Protein AF-A0A1I1TTA5-F1 (afdb_monomer)

pLDDT: mean 95.57, std 5.13, range [54.97, 98.62]

Foldseek 3Di:
DQDDLVRLLVVLVVQLCCCCPVVVDDLVVSLVVSLVVCPVQCPPFLLSVLSSLLSSLVSQLVDQEEAPVNLVVSLVSLVPRDLVRNPVRDDPVSSVVSVVSSVVSNVSSVPHHYDD

Structure (mmCIF, N/CA/C/O backbone):
data_AF-A0A1I1TTA5-F1
#
_entry.id   AF-A0A1I1TTA5-F1
#
loop_
_atom_site.group_PDB
_atom_site.id
_atom_site.type_symbol
_atom_site.label_atom_id
_atom_site.label_alt_id
_atom_site.label_comp_id
_atom_site.label_asym_id
_atom_site.label_entity_id
_atom_site.label_seq_id
_atom_site.pdbx_PDB_ins_code
_atom_site.Cartn_x
_atom_site.Cartn_y
_atom_site.Cartn_z
_atom_site.occupancy
_atom_site.B_iso_or_equiv
_atom_site.auth_seq_id
_atom_site.auth_comp_id
_atom_site.auth_asym_id
_atom_site.auth_atom_id
_atom_site.pdbx_PDB_model_num
ATOM 1 N N . MET A 1 1 ? 0.420 8.932 18.594 1.00 54.97 1 MET A N 1
ATOM 2 C CA . MET A 1 1 ? -0.908 9.119 17.970 1.00 54.97 1 MET A CA 1
ATOM 3 C C . MET A 1 1 ? -1.083 8.023 16.936 1.00 54.97 1 MET A C 1
ATOM 5 O O . MET A 1 1 ? -0.089 7.626 16.344 1.00 54.97 1 MET A O 1
ATOM 9 N N . ALA A 1 2 ? -2.282 7.465 16.797 1.00 74.19 2 ALA A N 1
ATOM 10 C CA . ALA A 1 2 ? -2.568 6.495 15.745 1.00 74.19 2 ALA A CA 1
ATOM 11 C C . ALA A 1 2 ? -2.885 7.265 14.458 1.00 74.19 2 ALA A C 1
ATOM 13 O O . ALA A 1 2 ? -3.746 8.134 14.506 1.00 74.19 2 ALA A O 1
ATOM 14 N N . LEU A 1 3 ? -2.198 6.944 13.358 1.00 83.50 3 LEU A N 1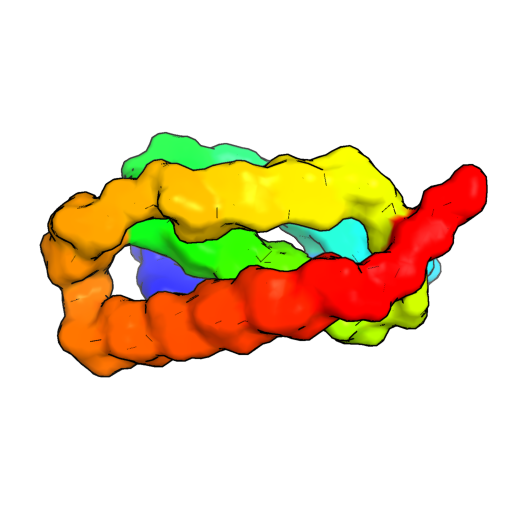
ATOM 15 C CA . LEU A 1 3 ? -2.494 7.525 12.047 1.00 83.50 3 LEU A CA 1
ATOM 16 C C . LEU A 1 3 ? -3.918 7.160 11.603 1.00 83.50 3 LEU A C 1
ATOM 18 O O . LEU A 1 3 ? -4.350 6.016 11.800 1.00 83.50 3 LEU A O 1
ATOM 22 N N . THR A 1 4 ? -4.615 8.131 11.026 1.00 91.62 4 THR A N 1
ATOM 23 C CA . THR A 1 4 ? -5.948 8.009 10.423 1.00 91.62 4 THR A CA 1
ATOM 24 C C . THR A 1 4 ? -5.885 7.423 9.008 1.00 91.62 4 THR A C 1
ATOM 26 O O . THR A 1 4 ? -4.811 7.241 8.438 1.00 91.62 4 THR A O 1
ATOM 29 N N . TYR A 1 5 ? -7.049 7.111 8.432 1.00 92.12 5 TYR A N 1
ATOM 30 C CA . TYR A 1 5 ? -7.163 6.597 7.065 1.00 92.12 5 TYR A CA 1
ATOM 31 C C . TYR A 1 5 ? -6.526 7.541 6.036 1.00 92.12 5 TYR A C 1
ATOM 33 O O . TYR A 1 5 ? -5.737 7.101 5.202 1.00 92.12 5 TYR A O 1
ATOM 41 N N . GLU A 1 6 ? -6.854 8.831 6.109 1.00 94.31 6 GLU A N 1
ATOM 42 C CA . GLU A 1 6 ? -6.363 9.853 5.187 1.00 94.31 6 GLU A CA 1
ATOM 43 C C . GLU A 1 6 ? -4.862 10.087 5.369 1.00 94.31 6 GLU A C 1
ATOM 45 O O . GLU A 1 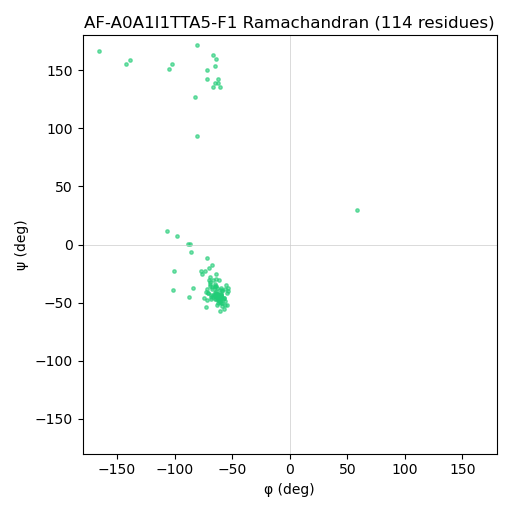6 ? -4.129 10.064 4.383 1.00 94.31 6 GLU A O 1
ATOM 50 N N . GLU A 1 7 ? -4.400 10.205 6.620 1.00 95.44 7 GLU A N 1
ATOM 51 C CA . GLU A 1 7 ? -2.981 10.418 6.937 1.00 95.44 7 GLU A CA 1
ATOM 52 C C . GLU A 1 7 ? -2.102 9.271 6.433 1.00 95.44 7 GLU A C 1
ATOM 54 O O . GLU A 1 7 ? -1.015 9.518 5.927 1.00 95.44 7 GLU A O 1
ATOM 59 N N . ILE A 1 8 ? -2.550 8.010 6.526 1.00 95.94 8 ILE A N 1
ATOM 60 C CA . ILE A 1 8 ? -1.747 6.893 6.007 1.00 95.94 8 ILE A CA 1
ATOM 61 C C . ILE A 1 8 ? -1.607 6.997 4.485 1.00 95.94 8 ILE A C 1
ATOM 63 O O . ILE A 1 8 ? -0.514 6.780 3.976 1.00 95.94 8 ILE A O 1
ATOM 67 N N . PHE A 1 9 ? -2.670 7.333 3.747 1.00 94.88 9 PHE A N 1
ATOM 68 C CA . PHE A 1 9 ? -2.556 7.500 2.294 1.00 94.88 9 PHE A CA 1
ATOM 69 C C . PHE A 1 9 ? -1.683 8.691 1.911 1.00 94.88 9 PHE A C 1
ATOM 71 O O . PHE A 1 9 ? -0.882 8.572 0.985 1.00 94.88 9 PHE A O 1
ATOM 78 N N . GLU A 1 10 ? -1.853 9.822 2.588 1.00 96.44 10 GLU A N 1
ATOM 79 C CA . GLU A 1 10 ? -1.061 11.027 2.348 1.00 96.44 10 GLU A CA 1
ATOM 80 C C . GLU A 1 10 ? 0.418 10.748 2.613 1.00 96.44 10 GLU A C 1
ATOM 82 O O . GLU A 1 10 ? 1.223 10.807 1.684 1.00 96.44 10 GLU A O 1
ATOM 87 N N . TYR A 1 11 ? 0.757 10.290 3.820 1.00 97.06 11 TYR A N 1
ATOM 88 C CA . TYR A 1 11 ? 2.143 10.035 4.201 1.00 97.06 11 TYR A CA 1
ATOM 89 C C . TYR A 1 11 ? 2.783 8.927 3.378 1.00 97.06 11 TYR A C 1
ATOM 91 O O . TYR A 1 11 ? 3.964 9.030 3.055 1.00 97.06 11 TYR A O 1
ATOM 99 N N . PHE A 1 12 ? 2.046 7.876 3.002 1.00 97.94 12 PHE A N 1
ATOM 100 C CA . PHE A 1 12 ? 2.608 6.813 2.168 1.00 97.94 12 PHE A CA 1
ATOM 101 C C . PHE A 1 12 ? 3.015 7.355 0.793 1.00 97.94 12 PHE A C 1
ATOM 103 O O . PHE A 1 12 ? 4.100 7.047 0.305 1.00 97.94 12 PHE A O 1
ATOM 110 N N . ASN A 1 13 ? 2.180 8.204 0.187 1.00 96.75 13 ASN A N 1
ATOM 111 C CA . ASN A 1 13 ? 2.494 8.823 -1.101 1.00 96.75 13 ASN A CA 1
ATOM 112 C C . ASN A 1 13 ? 3.597 9.882 -0.989 1.00 96.75 13 ASN A C 1
ATOM 114 O O . ASN A 1 13 ? 4.442 9.950 -1.877 1.00 96.75 13 ASN A O 1
ATOM 118 N N . GLU A 1 14 ? 3.619 10.677 0.083 1.00 97.69 14 GLU A N 1
ATOM 119 C CA . GLU A 1 14 ? 4.722 11.608 0.361 1.00 97.69 14 GLU A CA 1
ATOM 120 C C . GLU A 1 14 ? 6.041 10.851 0.519 1.00 97.69 14 GLU A C 1
ATOM 122 O O . GLU A 1 14 ? 6.987 11.133 -0.202 1.00 97.69 14 GLU A O 1
ATOM 127 N N . THR A 1 15 ? 6.061 9.791 1.331 1.00 97.94 15 THR A N 1
ATOM 128 C CA . THR A 1 15 ? 7.250 8.944 1.527 1.00 97.94 15 THR A CA 1
ATOM 129 C C . THR A 1 15 ? 7.731 8.333 0.204 1.00 97.94 15 THR A C 1
ATOM 131 O O . THR A 1 15 ? 8.931 8.247 -0.047 1.00 97.94 15 THR A O 1
ATOM 134 N N . TYR A 1 16 ? 6.813 7.894 -0.665 1.00 98.12 16 TYR A N 1
ATOM 135 C CA . TYR A 1 16 ? 7.169 7.434 -2.011 1.00 98.12 16 TYR A CA 1
ATOM 136 C C . TYR A 1 16 ? 7.773 8.548 -2.864 1.00 98.12 16 TYR A C 1
ATOM 138 O O . TYR A 1 16 ? 8.788 8.321 -3.521 1.00 98.12 16 TYR A O 1
ATOM 146 N N . ASN A 1 17 ? 7.179 9.740 -2.851 1.00 97.75 17 ASN A N 1
ATOM 147 C CA . ASN A 1 17 ? 7.690 10.877 -3.608 1.00 97.75 17 ASN A CA 1
ATOM 148 C C . ASN A 1 17 ? 9.060 11.333 -3.097 1.00 97.75 17 ASN A C 1
ATOM 150 O O . ASN A 1 17 ? 9.907 11.646 -3.923 1.00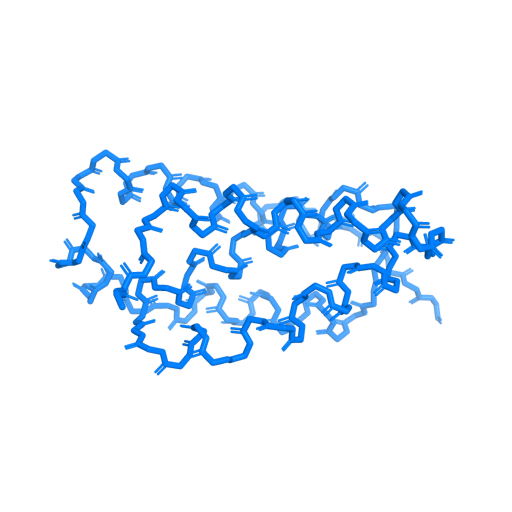 97.75 17 ASN A O 1
ATOM 154 N N . ASP A 1 18 ? 9.317 11.297 -1.792 1.00 98.12 18 ASP A N 1
ATOM 155 C CA . ASP A 1 18 ? 10.626 11.622 -1.218 1.00 98.12 18 ASP A CA 1
ATOM 156 C C . ASP A 1 18 ? 11.700 10.665 -1.767 1.00 98.12 18 ASP A C 1
ATOM 158 O O . ASP A 1 18 ? 12.710 11.092 -2.331 1.00 98.12 18 ASP A O 1
ATOM 162 N N . PHE A 1 19 ? 11.450 9.351 -1.734 1.00 98.25 19 PHE A N 1
ATOM 163 C CA . PHE A 1 19 ? 12.383 8.380 -2.319 1.00 98.25 19 PHE A CA 1
ATOM 164 C C . PHE A 1 19 ? 12.514 8.527 -3.841 1.00 98.25 19 PHE A C 1
ATOM 166 O O . PHE A 1 19 ? 13.612 8.446 -4.405 1.00 98.25 19 PHE A O 1
ATOM 173 N N . LYS A 1 20 ? 11.396 8.759 -4.530 1.00 97.38 20 LYS A N 1
ATOM 174 C CA . LYS A 1 20 ? 11.349 8.816 -5.991 1.00 97.38 20 LYS A CA 1
ATOM 175 C C . LYS A 1 20 ? 11.998 10.079 -6.550 1.00 97.38 20 LYS A C 1
ATOM 177 O O . LYS A 1 20 ? 12.768 10.010 -7.511 1.00 97.38 20 LYS A O 1
ATOM 182 N N . GLU A 1 21 ? 11.656 11.227 -5.986 1.00 96.38 21 GLU A N 1
ATOM 183 C CA . GLU A 1 21 ? 11.991 12.543 -6.514 1.00 96.38 21 GLU A CA 1
ATOM 184 C C . GLU A 1 21 ? 13.172 13.176 -5.791 1.00 96.38 21 GLU A C 1
ATOM 186 O O . GLU A 1 21 ? 14.020 13.756 -6.471 1.00 96.38 21 GLU A O 1
ATOM 191 N N . ASP A 1 22 ? 13.301 13.038 -4.475 1.00 95.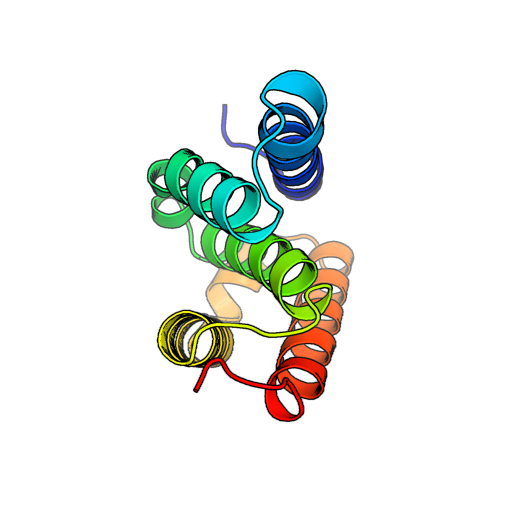75 22 ASP A N 1
ATOM 192 C CA . ASP A 1 22 ? 14.409 13.669 -3.749 1.00 95.75 22 ASP A CA 1
ATOM 193 C C . ASP A 1 22 ? 15.645 12.765 -3.739 1.00 95.75 22 ASP A C 1
ATOM 195 O O . ASP A 1 22 ? 16.744 13.214 -4.080 1.00 95.75 22 ASP A O 1
ATOM 199 N N . GLU A 1 23 ? 15.468 11.470 -3.462 1.00 96.38 23 GLU A N 1
ATOM 200 C CA . GLU A 1 23 ? 16.564 10.485 -3.471 1.00 96.38 23 GLU A CA 1
ATOM 201 C C . GLU A 1 23 ? 16.849 9.886 -4.859 1.00 96.38 23 GLU A C 1
ATOM 203 O O . GLU A 1 23 ? 17.850 9.194 -5.047 1.00 96.38 23 GLU A O 1
ATOM 208 N N . LYS A 1 24 ? 16.021 10.209 -5.863 1.00 96.75 24 LYS A N 1
ATOM 209 C CA . LYS A 1 24 ? 16.176 9.783 -7.268 1.00 96.75 24 LYS A CA 1
ATOM 210 C C . LYS A 1 24 ? 16.209 8.262 -7.465 1.00 96.75 24 LYS A C 1
ATOM 212 O O . LYS A 1 24 ? 16.804 7.788 -8.438 1.00 96.75 24 LYS A O 1
ATOM 217 N N . MET A 1 25 ? 15.533 7.511 -6.596 1.00 97.56 25 MET A N 1
ATOM 218 C CA . MET A 1 25 ? 15.374 6.064 -6.748 1.00 97.56 25 MET A CA 1
ATOM 219 C C . MET A 1 25 ? 14.554 5.727 -7.997 1.00 97.56 25 MET A C 1
ATOM 221 O O . MET A 1 25 ? 13.717 6.509 -8.480 1.00 97.56 25 MET A O 1
ATOM 225 N N . ASP A 1 26 ? 14.768 4.534 -8.551 1.00 96.19 26 ASP A N 1
ATOM 226 C CA . ASP A 1 26 ? 13.829 4.010 -9.535 1.00 96.19 26 ASP A CA 1
ATOM 227 C C . ASP A 1 26 ? 12.468 3.718 -8.875 1.00 96.19 26 ASP A C 1
ATOM 229 O O . ASP A 1 26 ? 12.324 3.719 -7.655 1.00 96.19 26 ASP A O 1
ATOM 233 N N . SER A 1 27 ? 11.418 3.574 -9.684 1.00 95.62 27 SER A N 1
ATOM 234 C CA . SER A 1 27 ? 10.063 3.467 -9.132 1.00 95.62 27 SER A CA 1
ATOM 235 C C . SER A 1 27 ? 9.844 2.192 -8.320 1.00 95.62 27 SER A C 1
ATOM 237 O O . SER A 1 27 ? 9.055 2.222 -7.384 1.00 95.62 27 SER A O 1
ATOM 239 N N . GLU A 1 28 ? 10.520 1.093 -8.649 1.00 94.25 28 GLU A N 1
ATOM 240 C CA . GLU A 1 28 ? 10.396 -0.156 -7.892 1.00 94.25 28 GLU A CA 1
ATOM 241 C C . GLU A 1 28 ? 11.132 -0.060 -6.568 1.00 94.25 28 GLU A C 1
ATOM 243 O O . GLU A 1 28 ? 10.561 -0.392 -5.530 1.00 94.25 28 GLU A O 1
ATOM 248 N N . GLU A 1 29 ? 12.359 0.457 -6.597 1.00 95.81 29 GLU A N 1
ATOM 249 C CA . GLU A 1 29 ? 13.143 0.698 -5.389 1.00 95.81 29 GLU A CA 1
ATOM 250 C C . GLU A 1 29 ? 12.406 1.642 -4.431 1.00 95.81 29 GLU A C 1
ATOM 252 O O . GLU A 1 29 ? 12.249 1.312 -3.254 1.00 95.81 29 GLU A O 1
ATOM 257 N N . ALA A 1 30 ? 11.869 2.757 -4.938 1.00 98.00 30 ALA A N 1
ATOM 258 C CA . ALA A 1 30 ? 11.098 3.699 -4.132 1.00 98.00 30 ALA A CA 1
ATOM 259 C C . ALA A 1 30 ? 9.864 3.033 -3.501 1.00 98.00 30 ALA A C 1
ATOM 261 O O . ALA A 1 30 ? 9.629 3.194 -2.309 1.00 98.00 30 ALA A O 1
ATOM 262 N N . ILE A 1 31 ? 9.105 2.235 -4.264 1.00 97.56 31 ILE A N 1
ATOM 263 C CA . ILE A 1 31 ? 7.917 1.527 -3.760 1.00 97.56 31 ILE A CA 1
ATOM 264 C C . ILE A 1 31 ? 8.272 0.550 -2.634 1.00 97.56 31 ILE A C 1
ATOM 266 O O . ILE A 1 31 ? 7.615 0.550 -1.591 1.00 97.56 31 ILE A O 1
ATOM 270 N N . GLU A 1 32 ? 9.295 -0.283 -2.828 1.00 95.44 32 GLU A N 1
ATOM 271 C CA . GLU A 1 32 ? 9.702 -1.273 -1.824 1.00 95.44 32 GLU A CA 1
ATOM 272 C C . GLU A 1 32 ? 10.285 -0.591 -0.579 1.00 95.44 32 GLU A C 1
ATOM 274 O O . GLU A 1 32 ? 9.992 -0.999 0.550 1.00 95.44 32 GLU A O 1
ATOM 279 N N . ARG A 1 33 ? 11.047 0.499 -0.760 1.00 97.25 33 ARG A N 1
ATOM 280 C CA . ARG A 1 33 ? 11.579 1.288 0.354 1.00 97.25 33 ARG A CA 1
ATOM 281 C C . ARG A 1 33 ? 10.458 1.946 1.151 1.00 97.25 33 ARG A C 1
ATOM 283 O O . ARG A 1 33 ? 10.446 1.798 2.372 1.00 97.25 33 ARG A O 1
ATOM 290 N N . THR A 1 34 ? 9.492 2.581 0.482 1.00 97.88 34 THR A N 1
ATOM 291 C CA . THR A 1 34 ? 8.290 3.130 1.123 1.00 97.88 34 THR A CA 1
ATOM 292 C C . THR A 1 34 ? 7.557 2.053 1.896 1.00 97.88 34 THR A C 1
ATOM 294 O O . THR A 1 34 ? 7.297 2.234 3.078 1.00 97.88 34 THR A O 1
ATOM 297 N N . PHE A 1 35 ? 7.255 0.912 1.275 1.00 96.81 35 PHE A N 1
ATOM 298 C CA . PHE A 1 35 ? 6.506 -0.152 1.938 1.00 96.81 35 PHE A CA 1
ATOM 299 C C . PHE A 1 35 ? 7.206 -0.657 3.211 1.00 96.81 35 PHE A C 1
ATOM 301 O O . PHE A 1 35 ? 6.547 -0.865 4.232 1.00 96.81 35 PHE A O 1
ATOM 308 N N . GLY A 1 36 ? 8.539 -0.769 3.182 1.00 95.94 36 GLY A N 1
ATOM 309 C CA . GLY A 1 36 ? 9.349 -1.153 4.340 1.00 95.94 36 GLY A CA 1
ATOM 310 C C . GLY A 1 36 ? 9.225 -0.209 5.542 1.00 95.94 36 GLY A C 1
ATOM 311 O O . GLY A 1 36 ? 9.161 -0.676 6.678 1.00 95.94 36 GLY A O 1
ATOM 312 N N . GLU A 1 37 ? 9.106 1.104 5.323 1.00 96.62 37 GLU A N 1
ATOM 313 C CA . GLU A 1 37 ? 8.952 2.083 6.416 1.00 96.62 37 GLU A CA 1
ATOM 314 C C . GLU A 1 37 ? 7.599 1.947 7.154 1.00 96.62 37 GLU A C 1
ATOM 316 O O . GLU A 1 37 ? 7.455 2.375 8.302 1.00 96.62 37 GLU A O 1
ATOM 321 N N . TYR A 1 38 ? 6.610 1.279 6.545 1.00 95.62 38 TYR A N 1
ATOM 322 C CA . TYR A 1 38 ? 5.267 1.095 7.112 1.00 95.62 38 TYR A CA 1
ATOM 323 C C . TYR A 1 38 ? 5.067 -0.260 7.805 1.00 95.62 38 TYR A C 1
ATOM 325 O O . TYR A 1 38 ? 3.956 -0.547 8.260 1.00 95.62 38 TYR A O 1
ATOM 333 N N . GLU A 1 39 ? 6.114 -1.076 7.983 1.00 92.38 39 GLU A N 1
ATOM 334 C CA . GLU A 1 39 ? 6.019 -2.379 8.667 1.00 92.38 39 GLU A CA 1
ATOM 335 C C . GLU A 1 39 ? 5.387 -2.261 10.067 1.00 92.38 39 GLU A C 1
ATOM 337 O O . GLU A 1 39 ? 4.540 -3.064 10.466 1.00 92.38 39 GLU A O 1
ATOM 342 N N . THR A 1 40 ? 5.728 -1.210 10.816 1.00 91.81 40 THR A N 1
ATOM 343 C CA . THR A 1 40 ? 5.138 -0.978 12.143 1.00 91.81 40 THR A CA 1
ATOM 344 C C . THR A 1 40 ? 3.662 -0.583 12.074 1.00 91.81 40 THR A C 1
ATOM 346 O O . THR A 1 40 ? 2.903 -0.946 12.969 1.00 91.81 40 THR A O 1
ATOM 349 N N . VAL A 1 41 ? 3.232 0.118 11.019 1.00 93.56 41 VAL A N 1
ATOM 350 C CA . VAL A 1 41 ? 1.836 0.537 10.799 1.00 93.56 41 VAL A CA 1
ATOM 351 C C . VAL A 1 41 ? 0.974 -0.662 10.407 1.00 93.56 41 VAL A C 1
ATOM 353 O O . VAL A 1 41 ? -0.126 -0.821 10.940 1.00 93.56 41 VAL A O 1
ATOM 356 N N . LEU A 1 42 ? 1.500 -1.546 9.553 1.00 92.56 42 LEU A N 1
ATOM 357 C CA . LEU A 1 42 ? 0.848 -2.790 9.130 1.00 92.56 42 LEU A CA 1
ATOM 358 C C . LEU A 1 42 ? 0.439 -3.681 10.308 1.00 92.56 42 LEU A C 1
ATOM 360 O O . LEU A 1 42 ? -0.595 -4.340 10.256 1.00 92.56 42 LEU A O 1
ATOM 364 N N . ASN A 1 43 ? 1.240 -3.687 11.373 1.00 91.69 43 ASN A N 1
ATOM 365 C CA . ASN A 1 43 ? 1.042 -4.554 12.532 1.00 91.69 43 ASN A CA 1
ATOM 366 C C . ASN A 1 43 ? 0.128 -3.954 13.618 1.00 91.69 43 ASN A C 1
ATOM 368 O O . ASN A 1 43 ? -0.093 -4.587 14.649 1.00 91.69 43 ASN A O 1
ATOM 372 N N . GLN A 1 44 ? -0.395 -2.737 13.426 1.00 93.94 44 GLN A N 1
ATOM 373 C CA . GLN A 1 44 ? -1.205 -2.053 14.443 1.00 93.94 44 GLN A CA 1
ATOM 374 C C . GLN A 1 44 ? -2.681 -2.459 14.435 1.00 93.94 44 GLN A C 1
ATOM 376 O O . GLN A 1 44 ? -3.284 -2.524 15.504 1.00 93.94 44 GLN A O 1
ATOM 381 N N . SER A 1 45 ? -3.271 -2.687 13.260 1.00 95.31 45 SER A N 1
ATOM 382 C CA . SER A 1 45 ? -4.648 -3.170 13.125 1.00 95.31 45 SER A CA 1
ATOM 383 C C . SER A 1 45 ? -4.940 -3.674 11.713 1.00 95.31 45 SER A C 1
ATOM 385 O O . SER A 1 45 ? -4.197 -3.393 10.768 1.00 95.31 45 SER A O 1
ATOM 387 N N . GLU A 1 46 ? -6.054 -4.391 11.558 1.00 96.62 46 GLU A N 1
ATOM 388 C CA . GLU A 1 46 ? -6.475 -4.915 10.257 1.00 96.62 46 GLU A CA 1
ATOM 389 C C . GLU A 1 46 ? -6.825 -3.788 9.272 1.00 96.62 46 GLU A C 1
ATOM 391 O O . GLU A 1 46 ? -6.512 -3.889 8.085 1.00 96.62 46 GLU A O 1
ATOM 396 N N . SER A 1 47 ? -7.416 -2.682 9.750 1.00 96.38 47 SER A N 1
ATOM 397 C CA . SER A 1 47 ? -7.723 -1.530 8.891 1.00 96.38 47 SER A CA 1
ATOM 398 C C . SER A 1 47 ? -6.449 -0.875 8.361 1.00 96.38 47 SER A C 1
ATOM 400 O O . SER A 1 47 ? -6.341 -0.634 7.161 1.00 96.38 47 SER A O 1
ATOM 402 N N . LYS A 1 48 ? -5.439 -0.677 9.215 1.00 96.50 48 LYS A N 1
ATOM 403 C CA . LYS A 1 48 ? -4.147 -0.098 8.822 1.00 96.50 48 LYS A CA 1
ATOM 404 C C . LYS A 1 48 ? -3.405 -0.983 7.840 1.00 96.50 48 LYS A C 1
ATOM 406 O O . LYS A 1 48 ? -2.900 -0.484 6.836 1.00 96.50 48 LYS A O 1
ATOM 411 N N . LYS A 1 49 ? -3.411 -2.296 8.082 1.00 97.31 49 LYS A N 1
ATOM 412 C CA . LYS A 1 49 ? -2.909 -3.282 7.126 1.00 97.31 49 LYS A CA 1
ATOM 413 C C . LYS A 1 49 ? -3.587 -3.119 5.768 1.00 97.31 49 LYS A C 1
ATOM 415 O O . LYS A 1 49 ? -2.901 -2.963 4.762 1.00 97.31 49 LYS A O 1
ATOM 420 N N . ALA A 1 50 ? -4.918 -3.093 5.736 1.00 98.06 50 ALA A N 1
ATOM 421 C CA . ALA A 1 50 ? -5.670 -2.938 4.496 1.00 98.06 50 ALA A CA 1
ATOM 422 C C . ALA A 1 50 ? -5.344 -1.624 3.769 1.00 98.06 50 ALA A C 1
ATOM 424 O O . ALA A 1 50 ? -5.146 -1.630 2.555 1.00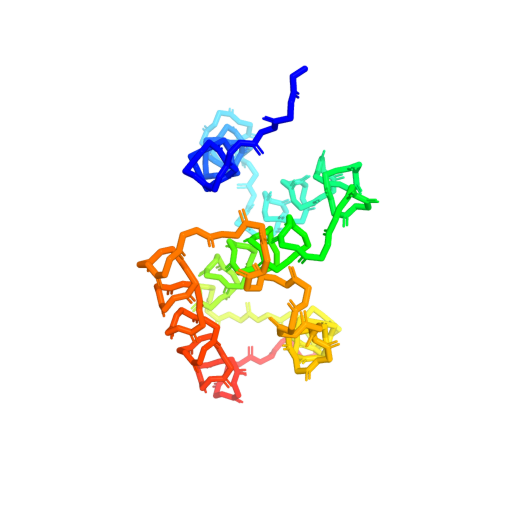 98.06 50 ALA A O 1
ATOM 425 N N . ILE A 1 51 ? -5.244 -0.511 4.500 1.00 97.94 51 ILE A N 1
ATOM 426 C CA . ILE A 1 51 ? -4.943 0.815 3.948 1.00 97.94 51 ILE A CA 1
ATOM 427 C C . ILE A 1 51 ? -3.553 0.842 3.300 1.00 97.94 51 ILE A C 1
ATOM 429 O O . ILE A 1 51 ? -3.436 1.205 2.131 1.00 97.94 51 ILE A O 1
ATOM 433 N N . VAL A 1 52 ? -2.516 0.401 4.017 1.00 98.25 52 VAL A N 1
ATOM 434 C CA . VAL A 1 52 ? -1.134 0.399 3.505 1.00 98.25 52 VAL A CA 1
ATOM 435 C C . VAL A 1 52 ? -0.993 -0.545 2.309 1.00 98.25 52 VAL A C 1
ATOM 437 O O . VAL A 1 52 ? -0.435 -0.152 1.290 1.00 98.25 52 VAL A O 1
ATOM 440 N N . TYR A 1 53 ? -1.546 -1.764 2.375 1.00 98.44 53 TYR A N 1
ATOM 441 C CA . TYR A 1 53 ? -1.520 -2.684 1.228 1.00 98.44 53 TYR A CA 1
ATOM 442 C C . TYR A 1 53 ? -2.315 -2.146 0.030 1.00 98.44 53 TYR A C 1
ATOM 444 O O . TYR A 1 53 ? -1.960 -2.428 -1.113 1.00 98.44 53 TYR A O 1
ATOM 452 N N . THR A 1 54 ? -3.359 -1.345 0.265 1.00 98.56 54 THR A N 1
ATOM 453 C CA . THR A 1 54 ? -4.082 -0.653 -0.812 1.00 98.56 54 THR A CA 1
ATOM 454 C C . THR A 1 54 ? -3.208 0.428 -1.448 1.00 98.56 54 THR A C 1
ATOM 456 O O . THR A 1 54 ? -3.105 0.460 -2.670 1.00 98.56 54 THR A O 1
ATOM 459 N N . ALA A 1 55 ? -2.531 1.265 -0.653 1.00 98.31 55 ALA A N 1
ATOM 460 C CA . ALA A 1 55 ? -1.619 2.295 -1.165 1.00 98.31 55 ALA A CA 1
ATOM 461 C C . ALA A 1 55 ? -0.458 1.679 -1.965 1.00 98.31 55 ALA A C 1
ATOM 463 O O . ALA A 1 55 ? -0.191 2.072 -3.099 1.00 98.31 55 ALA A O 1
ATOM 464 N N . TYR A 1 56 ? 0.165 0.635 -1.414 1.00 98.31 56 TYR A N 1
ATOM 465 C CA . TYR A 1 56 ? 1.193 -0.155 -2.091 1.00 98.31 56 TYR A CA 1
ATOM 466 C C . TYR A 1 56 ? 0.683 -0.751 -3.408 1.00 98.31 56 TYR A C 1
ATOM 468 O O . TYR A 1 56 ? 1.341 -0.648 -4.444 1.00 98.31 56 TYR A O 1
ATOM 476 N N . GLY A 1 57 ? -0.520 -1.331 -3.394 1.00 98.19 57 GLY A N 1
ATOM 477 C CA . GLY A 1 57 ? -1.128 -1.913 -4.583 1.00 98.19 57 GLY A CA 1
ATOM 478 C C . GLY A 1 57 ? -1.409 -0.904 -5.686 1.00 98.19 57 GLY A C 1
ATOM 479 O O . GLY A 1 57 ? -1.191 -1.225 -6.850 1.00 98.19 57 GLY A O 1
ATOM 480 N N . GLU A 1 58 ? -1.818 0.317 -5.347 1.00 98.31 58 GLU A N 1
ATOM 481 C CA . GLU A 1 58 ? -2.012 1.391 -6.327 1.00 98.31 58 GLU A CA 1
ATOM 482 C C . GLU A 1 58 ? -0.711 1.809 -7.011 1.00 98.31 58 GLU A C 1
ATOM 484 O O . GLU A 1 58 ? -0.695 1.999 -8.230 1.00 98.31 58 GLU A O 1
ATOM 489 N N . LEU A 1 59 ? 0.391 1.886 -6.262 1.00 97.94 59 LEU A N 1
ATOM 490 C CA . LEU A 1 59 ? 1.695 2.158 -6.860 1.00 97.94 59 LEU A CA 1
ATOM 491 C C . LEU A 1 59 ? 2.163 0.985 -7.728 1.00 97.94 59 LEU A C 1
ATOM 493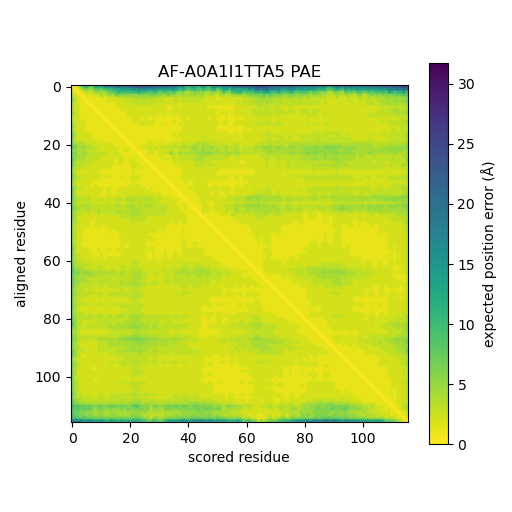 O O . LEU A 1 59 ? 2.582 1.202 -8.866 1.00 97.94 59 LEU A O 1
ATOM 497 N N . LEU A 1 60 ? 2.016 -0.261 -7.267 1.00 97.06 60 LEU A N 1
ATOM 498 C CA . LEU A 1 60 ? 2.393 -1.436 -8.060 1.00 97.06 60 LEU A CA 1
ATOM 499 C C . LEU A 1 60 ? 1.621 -1.529 -9.380 1.00 97.06 60 LEU A C 1
ATOM 501 O O . LEU A 1 60 ? 2.215 -1.802 -10.425 1.00 97.06 60 LEU A O 1
ATOM 505 N N . ILE A 1 61 ? 0.306 -1.284 -9.374 1.00 97.38 61 ILE A N 1
ATOM 506 C CA . ILE A 1 61 ? -0.475 -1.315 -10.618 1.00 97.38 61 ILE A CA 1
ATOM 507 C C . ILE A 1 61 ? -0.171 -0.119 -11.534 1.00 97.38 61 ILE A C 1
ATOM 509 O O . ILE A 1 61 ? -0.535 -0.148 -12.709 1.00 97.38 61 ILE A O 1
ATOM 513 N N . SER A 1 62 ? 0.538 0.908 -11.062 1.00 96.25 62 SER A N 1
ATOM 514 C CA . SER A 1 62 ? 1.035 1.981 -11.931 1.00 96.25 62 SER A CA 1
ATOM 515 C C . SER A 1 62 ? 2.271 1.561 -12.744 1.00 96.25 62 SER A C 1
ATOM 517 O O . SER A 1 62 ? 2.507 2.095 -13.829 1.00 96.25 62 SER A O 1
ATOM 519 N N . LEU A 1 63 ? 3.022 0.550 -12.284 1.00 95.50 63 LEU A N 1
ATOM 520 C CA . LEU A 1 63 ? 4.245 0.093 -12.943 1.00 95.50 63 LEU A CA 1
ATOM 521 C C . LEU A 1 63 ? 3.972 -0.655 -14.264 1.00 95.50 63 LEU A C 1
ATOM 523 O O . LEU A 1 63 ? 2.946 -1.334 -14.417 1.00 95.50 63 LEU A O 1
ATOM 527 N N . PRO A 1 64 ? 4.898 -0.589 -15.241 1.00 94.38 64 PRO A N 1
ATOM 528 C CA . PRO A 1 64 ? 4.771 -1.322 -16.501 1.00 94.38 64 PRO A CA 1
ATOM 529 C C . PRO A 1 64 ? 4.951 -2.840 -16.336 1.00 94.38 64 PRO A C 1
ATOM 531 O O . PRO A 1 64 ? 4.360 -3.612 -17.099 1.00 94.38 64 PRO A O 1
ATOM 534 N N . LYS A 1 65 ? 5.763 -3.262 -15.361 1.00 95.31 65 LYS A N 1
ATOM 535 C CA . LYS A 1 65 ? 6.021 -4.651 -14.968 1.00 95.31 65 LYS A CA 1
ATOM 536 C C . LYS A 1 65 ? 6.164 -4.726 -13.448 1.00 95.31 65 LYS A C 1
ATOM 538 O O . LYS A 1 65 ? 6.515 -3.732 -12.829 1.00 95.31 65 LYS A O 1
ATOM 543 N N . ILE A 1 66 ? 5.893 -5.895 -12.871 1.00 95.44 66 ILE A N 1
ATOM 544 C CA . ILE A 1 66 ? 6.076 -6.158 -11.436 1.00 95.44 66 ILE A CA 1
ATOM 545 C C . ILE A 1 66 ? 6.673 -7.546 -11.200 1.00 95.44 66 ILE A C 1
ATOM 547 O O . ILE A 1 66 ? 6.561 -8.447 -12.038 1.00 95.44 66 ILE A O 1
ATOM 551 N N . TYR A 1 67 ? 7.283 -7.753 -10.036 1.00 94.50 67 TYR A N 1
ATOM 552 C CA . TYR A 1 67 ? 7.742 -9.078 -9.633 1.00 94.50 67 TYR A CA 1
ATOM 553 C C . TYR A 1 67 ? 6.562 -9.982 -9.269 1.00 94.50 67 TYR A C 1
ATOM 555 O O . TYR A 1 67 ? 5.593 -9.567 -8.627 1.00 94.50 67 TYR A O 1
ATOM 563 N N . ARG A 1 68 ? 6.669 -11.266 -9.633 1.00 95.25 68 ARG A N 1
ATOM 564 C CA . ARG A 1 68 ? 5.660 -12.285 -9.302 1.00 95.25 68 ARG A CA 1
ATOM 565 C C . ARG A 1 68 ? 5.408 -12.378 -7.796 1.00 95.25 68 ARG A C 1
ATOM 567 O O . ARG A 1 68 ? 4.265 -12.552 -7.390 1.00 95.25 68 ARG A O 1
ATOM 574 N N . ASN A 1 69 ? 6.456 -12.247 -6.986 1.00 94.25 69 ASN A N 1
ATOM 575 C CA . ASN A 1 69 ? 6.338 -12.322 -5.531 1.00 94.25 69 ASN A CA 1
ATOM 576 C C . ASN A 1 69 ? 5.539 -11.140 -4.972 1.00 94.25 69 ASN A C 1
ATOM 578 O O . ASN A 1 69 ? 4.620 -11.372 -4.193 1.00 94.25 69 ASN A O 1
ATOM 582 N N . SER A 1 70 ? 5.809 -9.912 -5.430 1.00 94.75 70 SER A N 1
ATOM 583 C CA . SER A 1 70 ? 5.039 -8.721 -5.047 1.00 94.75 70 SER A CA 1
ATOM 584 C C . SER A 1 70 ? 3.565 -8.860 -5.439 1.00 94.75 70 SER A C 1
ATOM 586 O O . SER A 1 70 ? 2.689 -8.634 -4.607 1.00 94.75 70 SER A O 1
ATOM 588 N N . LYS A 1 71 ? 3.274 -9.350 -6.661 1.00 96.50 71 LYS A N 1
ATOM 589 C CA . LYS A 1 71 ? 1.899 -9.676 -7.092 1.00 96.50 71 LYS A CA 1
ATOM 590 C C . LYS A 1 71 ? 1.234 -10.680 -6.151 1.00 96.50 71 LYS A C 1
ATOM 592 O O . LYS A 1 71 ? 0.141 -10.420 -5.657 1.00 96.50 71 LYS A O 1
ATOM 597 N N . ASN A 1 72 ? 1.868 -11.831 -5.936 1.00 96.56 72 ASN A N 1
ATOM 598 C CA . ASN A 1 72 ? 1.281 -12.915 -5.153 1.00 96.56 72 ASN A CA 1
ATOM 599 C C . ASN A 1 72 ? 1.032 -12.478 -3.707 1.00 96.56 72 ASN A C 1
ATOM 601 O O . ASN A 1 72 ? -0.074 -12.666 -3.214 1.00 96.56 72 ASN A O 1
ATOM 605 N N . ASN A 1 73 ? 2.012 -11.830 -3.072 1.00 95.81 73 ASN A N 1
ATOM 606 C CA . ASN A 1 73 ? 1.885 -11.335 -1.704 1.00 95.81 73 ASN A CA 1
ATOM 607 C C . ASN A 1 73 ? 0.737 -10.323 -1.568 1.00 95.81 73 ASN A C 1
ATOM 609 O O . ASN A 1 73 ? -0.097 -10.436 -0.669 1.00 95.81 73 ASN A O 1
ATOM 613 N N . LEU A 1 74 ? 0.650 -9.362 -2.492 1.00 97.81 74 LEU A N 1
ATOM 614 C CA . LEU A 1 74 ? -0.421 -8.369 -2.491 1.00 97.81 74 LEU A CA 1
ATOM 615 C C . LEU A 1 74 ? -1.798 -9.019 -2.674 1.00 97.81 74 LEU A C 1
ATOM 617 O O . LEU A 1 74 ? -2.720 -8.736 -1.911 1.00 97.81 74 LEU A O 1
ATOM 621 N N . VAL A 1 75 ? -1.938 -9.915 -3.656 1.00 98.19 75 VAL A N 1
ATOM 622 C CA . VAL A 1 75 ? -3.206 -10.604 -3.936 1.00 98.19 75 VAL A CA 1
ATOM 623 C C . VAL A 1 75 ? -3.628 -11.482 -2.764 1.00 98.19 75 VAL A C 1
ATOM 625 O O . VAL A 1 75 ? -4.793 -11.436 -2.364 1.00 98.19 75 VAL A O 1
ATOM 628 N N . GLU A 1 76 ? -2.711 -12.274 -2.207 1.00 98.00 76 GLU A N 1
ATOM 629 C CA . GLU A 1 76 ? -3.002 -13.104 -1.040 1.00 98.00 76 GLU A CA 1
ATOM 630 C C . GLU A 1 76 ? -3.393 -12.238 0.151 1.00 98.00 76 GLU A C 1
ATOM 632 O O . GLU A 1 76 ? -4.420 -12.501 0.773 1.00 98.00 76 GLU A O 1
ATOM 637 N N . THR A 1 77 ? -2.654 -11.166 0.428 1.00 97.62 77 THR A N 1
ATOM 638 C CA . THR A 1 77 ? -2.963 -10.298 1.563 1.00 97.62 77 THR A CA 1
ATOM 639 C C . THR A 1 77 ? -4.334 -9.646 1.421 1.00 97.62 77 THR A C 1
ATOM 641 O O . THR A 1 77 ? -5.146 -9.758 2.338 1.00 97.62 77 THR A O 1
ATOM 644 N N . LEU A 1 78 ? -4.635 -9.024 0.276 1.00 98.06 78 LEU A N 1
ATOM 645 C CA . LEU A 1 78 ? -5.906 -8.323 0.064 1.00 98.06 78 LEU A CA 1
ATOM 646 C C . LEU A 1 78 ? -7.120 -9.263 0.083 1.00 98.06 78 LEU A C 1
ATOM 648 O O . LEU A 1 78 ? -8.185 -8.869 0.555 1.00 98.06 78 LEU A O 1
ATOM 652 N N . LYS A 1 79 ? -6.976 -10.507 -0.392 1.00 97.56 79 LYS A N 1
ATOM 653 C CA . LYS A 1 79 ? -8.065 -11.504 -0.380 1.00 97.56 79 LYS A CA 1
ATOM 654 C C . LYS A 1 79 ? -8.363 -12.072 1.009 1.00 97.56 79 LYS A C 1
ATOM 656 O O . LYS A 1 79 ? -9.467 -12.567 1.217 1.00 97.56 79 LYS A O 1
ATOM 661 N N . HIS A 1 80 ? -7.409 -12.013 1.937 1.00 97.75 80 HIS A N 1
ATOM 662 C CA . HIS A 1 80 ? -7.543 -12.578 3.285 1.00 97.75 80 HIS A CA 1
ATOM 663 C C . HIS A 1 80 ? -7.728 -11.519 4.379 1.00 97.75 80 HIS A C 1
ATOM 665 O O . HIS A 1 80 ? -7.646 -11.848 5.562 1.00 97.75 80 HIS A O 1
ATOM 671 N N . LEU A 1 81 ? -7.983 -10.264 4.002 1.00 97.62 81 LEU A N 1
ATOM 672 C CA . LEU A 1 81 ? -8.318 -9.209 4.952 1.00 97.62 81 LEU A CA 1
ATOM 673 C C . LEU A 1 81 ? -9.596 -9.546 5.731 1.00 97.62 81 LEU A C 1
ATOM 675 O O . LEU A 1 81 ? -10.612 -9.948 5.155 1.00 97.62 81 LEU A O 1
ATOM 679 N N . ASN A 1 82 ? -9.574 -9.321 7.042 1.00 97.56 82 ASN A N 1
ATOM 680 C CA . ASN A 1 82 ? -10.755 -9.473 7.883 1.00 97.56 82 ASN A CA 1
ATOM 681 C C . ASN A 1 82 ? -11.661 -8.234 7.784 1.00 97.56 82 ASN A C 1
ATOM 683 O O . ASN A 1 82 ? -11.521 -7.254 8.519 1.00 97.56 82 ASN A O 1
ATOM 687 N N . SER A 1 83 ? -12.623 -8.317 6.866 1.00 96.19 83 SER A N 1
ATOM 688 C CA . SER A 1 83 ? -13.603 -7.267 6.578 1.00 96.19 83 SER A CA 1
ATOM 689 C C . SER A 1 83 ? -14.377 -6.779 7.808 1.00 96.19 83 SER A C 1
ATOM 691 O O . SER A 1 83 ? -14.623 -5.579 7.930 1.00 96.19 83 SER A O 1
ATOM 693 N N . ASP A 1 84 ? -14.720 -7.682 8.732 1.00 96.69 84 ASP A N 1
ATOM 694 C CA . ASP A 1 84 ? -15.508 -7.352 9.925 1.00 96.69 84 ASP A CA 1
ATOM 695 C C . ASP A 1 84 ? -14.712 -6.486 10.907 1.00 96.69 84 ASP A C 1
ATOM 697 O O . ASP A 1 84 ? -15.276 -5.596 11.545 1.00 96.69 84 ASP A O 1
ATOM 701 N N . LEU A 1 85 ? -13.399 -6.721 11.024 1.00 97.00 85 LEU A N 1
ATOM 702 C CA . LEU A 1 85 ? -12.514 -5.889 11.846 1.00 97.00 85 LEU A CA 1
ATOM 703 C C . LEU A 1 85 ? -12.301 -4.515 11.209 1.00 97.00 85 LEU A C 1
ATOM 705 O O . LEU A 1 85 ? -12.368 -3.497 11.893 1.00 97.00 85 LEU A O 1
ATOM 709 N N . ILE A 1 86 ? -12.120 -4.467 9.888 1.00 96.75 86 ILE A N 1
ATOM 710 C CA . ILE A 1 86 ? -11.934 -3.205 9.158 1.00 96.75 86 ILE A CA 1
ATOM 711 C C . ILE A 1 86 ? -13.175 -2.313 9.293 1.00 96.75 86 ILE A C 1
ATOM 713 O O . ILE A 1 86 ? -13.053 -1.110 9.525 1.00 96.75 86 ILE A O 1
ATOM 717 N N . GLN A 1 87 ? -14.374 -2.893 9.189 1.00 95.88 87 GLN A N 1
ATOM 718 C CA . GLN A 1 87 ? -15.632 -2.152 9.296 1.00 95.88 87 GLN A CA 1
ATOM 719 C C . GLN A 1 87 ? -15.854 -1.526 10.684 1.00 95.88 87 GLN A C 1
ATOM 721 O O . GLN A 1 87 ? -16.571 -0.534 10.792 1.00 95.88 87 GLN A O 1
ATOM 726 N N . GLN A 1 88 ? -15.255 -2.080 11.743 1.00 95.19 88 GLN A N 1
ATOM 727 C CA . GLN A 1 88 ? -15.367 -1.534 13.103 1.00 95.19 88 GLN A CA 1
ATOM 728 C C . GLN A 1 88 ? -14.501 -0.287 13.322 1.00 95.19 88 GLN A C 1
ATOM 730 O O . GLN A 1 88 ? -14.809 0.520 14.197 1.00 95.19 88 GLN A O 1
ATOM 735 N N . GLU A 1 89 ? -13.426 -0.134 12.547 1.00 93.88 89 GLU A N 1
ATOM 736 C CA . GLU A 1 89 ? -12.435 0.935 12.724 1.00 93.88 89 GLU A CA 1
ATOM 737 C C . GLU A 1 89 ? -12.625 2.105 11.753 1.00 93.88 89 GLU A C 1
ATOM 739 O O . GLU A 1 89 ? -12.176 3.216 12.032 1.00 93.88 89 GLU A O 1
ATOM 744 N N . LEU A 1 90 ? -13.287 1.870 10.618 1.00 94.75 90 LEU A N 1
ATOM 745 C CA . LEU A 1 90 ? -13.503 2.875 9.583 1.00 94.75 90 LEU A CA 1
ATOM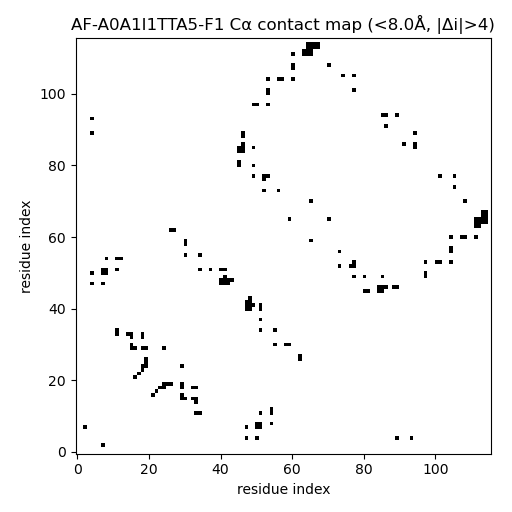 746 C C . LEU A 1 90 ? -14.938 3.394 9.580 1.00 94.75 90 LEU A C 1
ATOM 748 O O . LEU A 1 90 ? -15.897 2.685 9.886 1.00 94.75 90 LEU A O 1
ATOM 752 N N . THR A 1 91 ? -15.104 4.641 9.143 1.00 96.31 91 THR A N 1
ATOM 753 C CA . THR A 1 91 ? -16.436 5.129 8.778 1.00 96.31 91 THR A CA 1
ATOM 754 C C . THR A 1 91 ? -16.978 4.339 7.585 1.00 96.31 91 THR A C 1
ATOM 756 O O . THR A 1 91 ? -16.228 3.749 6.804 1.00 96.31 91 THR A O 1
ATOM 759 N N . ARG A 1 92 ? -18.303 4.357 7.397 1.00 96.12 92 ARG A N 1
ATOM 760 C CA . ARG A 1 92 ? -18.945 3.674 6.265 1.00 96.12 92 ARG A CA 1
ATOM 761 C C . ARG A 1 92 ? -18.364 4.114 4.918 1.00 96.12 92 ARG A C 1
ATOM 763 O O . ARG A 1 92 ? -18.142 3.266 4.058 1.00 96.12 92 ARG A O 1
ATOM 770 N N . ASP A 1 93 ? -18.113 5.409 4.748 1.00 96.94 93 ASP A N 1
ATOM 771 C CA . ASP A 1 93 ? -17.612 5.960 3.487 1.00 96.94 93 ASP A CA 1
ATOM 772 C C . ASP A 1 93 ? -16.155 5.550 3.236 1.00 96.94 93 ASP A C 1
ATOM 774 O O . ASP A 1 93 ? -15.823 5.122 2.131 1.00 96.94 93 ASP A O 1
ATOM 778 N N . GLN A 1 94 ? -15.308 5.574 4.271 1.00 97.56 94 GLN A N 1
ATOM 779 C CA . GLN A 1 94 ? -13.925 5.084 4.194 1.00 97.56 94 GLN A CA 1
ATOM 780 C C . GLN A 1 94 ? -13.873 3.587 3.884 1.00 97.56 94 GLN A C 1
ATOM 782 O O . GLN A 1 94 ? -13.110 3.168 3.020 1.00 97.56 94 GLN A O 1
ATOM 787 N N . TYR A 1 95 ? -14.713 2.781 4.538 1.00 97.88 95 TYR A N 1
ATOM 788 C CA . TYR A 1 95 ? -14.810 1.346 4.281 1.00 97.88 95 TYR A CA 1
ATOM 789 C C . TYR A 1 95 ? -15.205 1.057 2.826 1.00 97.88 95 TYR A C 1
ATOM 791 O O . TYR A 1 95 ? -14.532 0.295 2.131 1.00 97.88 95 TYR A O 1
ATOM 799 N N . VAL A 1 96 ? -16.270 1.698 2.333 1.00 97.94 96 VAL A N 1
ATOM 800 C CA . VAL A 1 96 ? -16.726 1.520 0.945 1.00 97.94 96 VAL A CA 1
ATOM 801 C C . VAL A 1 96 ? -15.654 1.988 -0.042 1.00 97.94 96 VAL A C 1
ATOM 803 O O . VAL A 1 96 ? -15.383 1.296 -1.025 1.00 97.94 96 VAL A O 1
ATOM 806 N N . GLY A 1 97 ? -15.012 3.127 0.230 1.00 98.00 97 GLY A N 1
ATOM 807 C CA . GLY A 1 97 ? -13.916 3.650 -0.583 1.00 98.00 97 GLY A CA 1
ATOM 808 C C . GLY A 1 97 ? -12.721 2.696 -0.638 1.00 98.00 97 GLY A C 1
ATOM 809 O O . GLY A 1 97 ? -12.233 2.389 -1.726 1.00 98.00 97 GLY A O 1
ATOM 810 N N . LEU A 1 98 ? -12.295 2.173 0.513 1.00 98.31 98 LEU A N 1
ATOM 811 C CA . LEU A 1 98 ? -11.190 1.224 0.633 1.00 98.31 98 LEU A CA 1
ATOM 812 C C . LEU A 1 98 ? -11.451 -0.047 -0.180 1.00 98.31 98 LEU A C 1
ATOM 814 O O . LEU A 1 98 ? -10.643 -0.413 -1.029 1.00 98.31 98 LEU A O 1
ATOM 818 N N . PHE A 1 99 ? -12.602 -0.692 0.018 1.00 98.31 99 PHE A N 1
ATOM 819 C CA . PHE A 1 99 ? -12.915 -1.944 -0.678 1.00 98.31 99 PHE A CA 1
ATOM 820 C C . PHE A 1 99 ? -13.166 -1.756 -2.178 1.00 98.31 99 PHE A C 1
ATOM 822 O O . PHE A 1 99 ? -12.860 -2.653 -2.965 1.00 98.31 99 PHE A O 1
ATOM 829 N N . SER A 1 100 ? -13.646 -0.582 -2.600 1.00 98.50 100 SER A N 1
ATOM 830 C CA . SER A 1 100 ? -13.711 -0.219 -4.020 1.00 98.50 100 SER A CA 1
ATOM 831 C C . SER A 1 100 ? -12.312 -0.182 -4.654 1.00 98.50 100 SER A C 1
ATOM 833 O O . SER A 1 100 ? -12.083 -0.779 -5.710 1.00 98.50 100 SER A O 1
ATOM 835 N N . ARG A 1 101 ? -11.339 0.440 -3.971 1.00 98.56 101 ARG A N 1
ATOM 836 C CA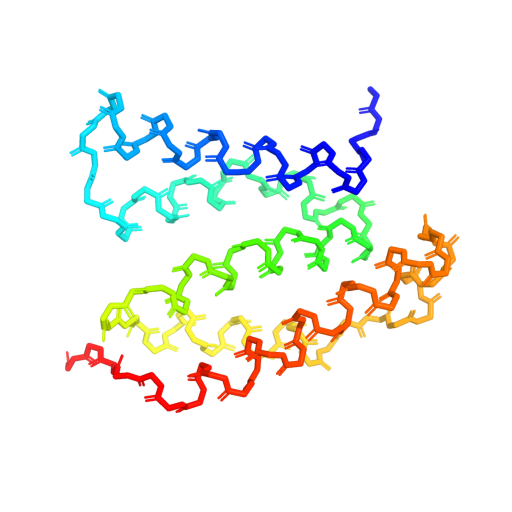 . ARG A 1 101 ? -9.933 0.500 -4.414 1.00 98.56 101 ARG A CA 1
ATOM 837 C C . ARG A 1 101 ? -9.286 -0.884 -4.425 1.00 98.56 101 ARG A C 1
ATOM 839 O O . ARG A 1 101 ? -8.665 -1.245 -5.419 1.00 98.56 101 ARG A O 1
ATOM 846 N N . ILE A 1 102 ? -9.512 -1.695 -3.389 1.00 98.62 102 ILE A N 1
ATOM 847 C CA . ILE A 1 102 ? -9.053 -3.094 -3.334 1.00 98.62 102 ILE A CA 1
ATOM 848 C C . ILE A 1 102 ? -9.590 -3.898 -4.524 1.00 98.62 102 ILE A C 1
ATOM 850 O O . ILE A 1 102 ? -8.826 -4.604 -5.180 1.00 98.62 102 ILE A O 1
ATOM 854 N N . GLY A 1 103 ? -10.882 -3.769 -4.841 1.00 98.44 103 GLY A N 1
ATOM 855 C CA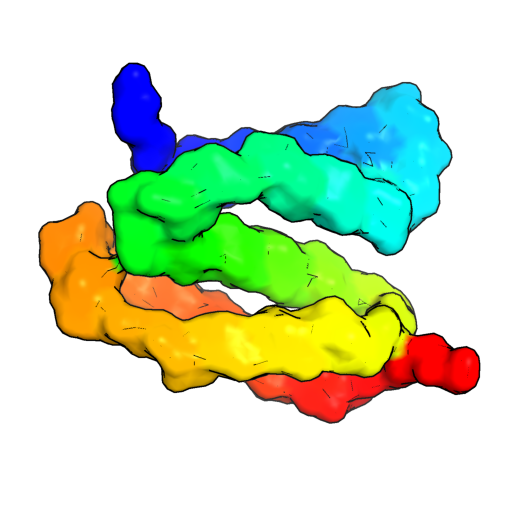 . GLY A 1 103 ? -11.486 -4.447 -5.990 1.00 98.44 103 GLY A CA 1
ATOM 856 C C . GLY A 1 103 ? -10.826 -4.058 -7.315 1.00 98.44 103 GLY A C 1
ATOM 857 O O . GLY A 1 103 ? -10.518 -4.929 -8.129 1.00 98.44 103 GLY A O 1
ATOM 858 N N . LYS A 1 104 ? -10.540 -2.763 -7.502 1.00 98.38 104 LYS A N 1
ATOM 859 C CA . LYS A 1 104 ? -9.805 -2.254 -8.669 1.00 98.38 104 LYS A CA 1
ATOM 860 C C . LYS A 1 104 ? -8.390 -2.839 -8.750 1.00 98.38 104 LYS A C 1
ATOM 862 O O . LYS A 1 104 ? -8.011 -3.344 -9.803 1.00 98.38 104 LYS A O 1
ATOM 867 N N . ILE A 1 105 ? -7.640 -2.832 -7.646 1.00 98.44 105 ILE A N 1
ATOM 868 C CA . ILE A 1 105 ? -6.279 -3.392 -7.583 1.00 98.44 105 ILE A CA 1
ATOM 869 C C . ILE A 1 105 ? -6.294 -4.877 -7.948 1.00 98.44 105 ILE A C 1
ATOM 871 O O . ILE A 1 105 ? -5.534 -5.299 -8.815 1.00 98.44 105 ILE A O 1
ATOM 875 N N . LEU A 1 106 ? -7.177 -5.664 -7.325 1.00 98.31 106 LEU A N 1
ATOM 876 C CA . LEU A 1 106 ? -7.290 -7.101 -7.585 1.00 98.31 106 LEU A CA 1
ATOM 877 C C . LEU A 1 106 ? -7.665 -7.406 -9.038 1.00 98.31 106 LEU A C 1
ATOM 879 O O . LEU A 1 106 ? -7.258 -8.439 -9.556 1.00 98.31 106 LEU A O 1
ATOM 883 N N . HIS A 1 107 ? -8.422 -6.528 -9.695 1.00 97.50 107 HIS A N 1
ATOM 884 C CA . HIS A 1 107 ? -8.734 -6.669 -11.112 1.00 97.50 107 HIS A CA 1
ATOM 885 C C . HIS A 1 107 ? -7.521 -6.350 -11.999 1.00 97.50 107 HIS A C 1
ATOM 887 O O . HIS A 1 107 ? -7.117 -7.180 -12.811 1.00 97.50 107 HIS A O 1
ATOM 893 N N . GLU A 1 108 ? -6.906 -5.179 -11.820 1.00 97.31 108 GLU A N 1
ATOM 894 C CA . GLU A 1 108 ? -5.819 -4.707 -12.688 1.00 97.31 108 GLU A CA 1
ATOM 895 C C . GLU A 1 108 ? -4.527 -5.510 -12.519 1.00 97.31 108 GLU A C 1
ATOM 897 O O . GLU A 1 108 ? -3.789 -5.726 -13.483 1.00 97.31 108 GLU A O 1
ATOM 902 N N . ILE A 1 109 ? -4.243 -5.989 -11.305 1.00 96.19 109 ILE A N 1
ATOM 903 C CA . ILE A 1 109 ? -3.013 -6.733 -11.032 1.00 96.19 109 ILE A CA 1
ATOM 904 C C . ILE A 1 109 ? -2.999 -8.121 -11.680 1.00 96.19 109 ILE A C 1
ATOM 906 O O . ILE A 1 109 ? -1.929 -8.703 -11.890 1.00 96.19 109 ILE A O 1
ATOM 910 N N . GLU A 1 110 ? -4.165 -8.669 -12.034 1.00 93.25 110 GLU A N 1
ATOM 911 C CA . GLU A 1 110 ? -4.220 -9.959 -12.714 1.00 93.25 110 GLU A CA 1
ATOM 912 C C . GLU A 1 110 ? -3.628 -9.889 -14.122 1.00 93.25 110 GLU A C 1
ATOM 914 O O . GLU A 1 110 ? -2.893 -10.795 -14.520 1.00 93.25 110 GLU A O 1
ATOM 919 N N . GLU A 1 111 ? -3.843 -8.770 -14.812 1.00 92.50 111 GLU A N 1
ATOM 920 C CA . GLU A 1 111 ? -3.370 -8.521 -16.177 1.00 92.50 111 GLU A CA 1
ATOM 921 C C . GLU A 1 111 ? -1.949 -7.940 -16.234 1.00 92.50 111 GLU A C 1
ATOM 923 O O . GLU A 1 111 ? -1.411 -7.683 -17.318 1.00 92.50 111 GLU A O 1
ATOM 928 N N . LYS A 1 112 ? -1.302 -7.729 -15.080 1.00 93.38 112 LYS A N 1
ATOM 929 C CA . LYS A 1 112 ? 0.035 -7.138 -15.048 1.00 93.38 112 LYS A CA 1
ATOM 930 C C . LYS A 1 112 ? 1.096 -8.037 -15.659 1.00 93.38 112 LYS A C 1
ATOM 932 O O . LYS A 1 112 ? 1.206 -9.228 -15.369 1.00 93.38 112 LYS A O 1
ATOM 937 N N . ARG A 1 113 ? 1.942 -7.408 -16.479 1.00 94.88 113 ARG A N 1
ATOM 938 C CA . ARG A 1 113 ? 3.158 -8.026 -17.002 1.00 94.88 113 ARG A CA 1
ATOM 939 C C . ARG A 1 113 ? 4.112 -8.302 -15.849 1.00 94.88 113 ARG A C 1
ATOM 941 O O . ARG A 1 113 ? 4.286 -7.467 -14.963 1.00 94.88 113 ARG A O 1
ATOM 948 N N . LEU A 1 114 ? 4.745 -9.463 -15.899 1.00 95.00 114 LEU A N 1
ATOM 949 C CA . LEU A 1 114 ? 5.719 -9.872 -14.902 1.00 95.00 114 LEU A CA 1
ATOM 950 C C . LEU A 1 114 ? 7.137 -9.697 -15.441 1.00 95.00 114 LEU A C 1
ATOM 952 O O . LEU A 1 114 ? 7.355 -9.682 -16.658 1.00 95.00 114 LEU A O 1
ATOM 956 N N . TYR A 1 115 ? 8.087 -9.542 -14.525 1.00 90.50 115 TYR A N 1
ATOM 957 C CA . TYR A 1 115 ? 9.492 -9.781 -14.836 1.00 90.50 115 TYR A CA 1
ATOM 958 C C . TYR A 1 115 ? 9.709 -11.245 -15.236 1.00 90.50 115 TYR A C 1
ATOM 960 O O . TYR A 1 115 ? 9.035 -12.138 -14.712 1.00 90.50 115 TYR A O 1
ATOM 968 N N . ASP A 1 116 ? 10.594 -11.433 -16.216 1.00 77.12 116 ASP A N 1
ATOM 969 C CA . ASP A 1 116 ? 10.962 -12.727 -16.799 1.00 77.12 116 ASP A CA 1
ATOM 970 C C . ASP A 1 116 ? 11.952 -13.490 -15.904 1.00 77.12 116 ASP A C 1
ATOM 972 O O . ASP A 1 116 ? 12.783 -12.823 -15.242 1.00 77.12 116 ASP A O 1
#

Secondary structure (DSSP, 8-state):
-PPPHHHHHHHHHHHHHIIIIIS---HHHHHHHHHHHTHHHHTT-HHHHHHHHHHHHHHHHHSSSB-HHHHHHHHHHHHT--HHHHHHHS-HHHHHHHHHHHHHHHHHGGGPPBP-

Sequence (116 aa):
MALTYEEIFEYFNETYNDFKEDEKMDSEEAIERTFGEYETVLNQSESKKAIVYTAYGELLISLPKIYRNSKNNLVETLKHLNSDLIQQELTRDQYVGLFSRIGKILHEIEEKRLYD

Mean predicted aligned error: 2.7 Å

Nearest PDB structures (foldseek):
  5cwb-assembly1_A  TM=3.710E-01  e=9.081E-01  synthetic construct
  8cwy-assembly1_A  TM=3.966E-01  e=1.976E+00  synthetic construct
  6rlz-assembly1_A  TM=5.351E-01  e=5.023E+00  Homo sapiens
  7mwr-assembly1_B  TM=3.826E-01  e=2.192E+00  synthetic construct
  6vfi-assembly1_A  TM=4.106E-01  e=8.008E+00  synthetic construct

Solvent-accessible surface area (backbone atoms only — not comparable to full-atom values): 6527 Å² total; per-residue (Å²): 133,83,80,50,77,66,53,49,53,52,51,50,52,49,49,27,44,44,34,34,66,74,68,60,39,54,71,66,56,14,49,55,53,35,55,59,76,39,54,71,50,42,72,71,40,64,45,45,28,52,51,52,54,42,53,52,39,56,55,54,64,69,45,84,52,43,52,64,65,61,52,49,52,51,53,55,49,67,74,67,58,59,62,73,59,26,55,75,77,39,54,73,66,56,43,54,52,50,53,52,51,46,53,49,40,63,56,55,52,70,75,53,46,57,66,132

Radius of gyration: 13.84 Å; Cα contacts (8 Å, |Δi|>4): 105; chains: 1; bounding box: 36×27×35 Å